Protein AF-A0A8J7XQG2-F1 (afdb_monomer)

Solvent-accessible surface area (backbone atoms only — not comparable to full-atom values): 3713 Å² total; per-residue (Å²): 135,91,76,65,83,95,44,58,86,67,35,68,67,53,51,40,51,54,49,48,52,52,54,58,72,76,48,93,60,92,49,72,65,51,45,49,54,52,50,53,50,42,62,74,35,81,71,49,69,66,67,80,60,74,62,70,75,114

Structure (mmCIF, N/CA/C/O backbone):
data_AF-A0A8J7XQG2-F1
#
_entry.id   AF-A0A8J7XQG2-F1
#
loop_
_atom_site.group_PDB
_atom_site.id
_atom_site.type_symbol
_atom_site.label_atom_id
_atom_site.label_alt_id
_atom_site.label_comp_id
_atom_site.label_asym_id
_atom_site.label_entity_id
_atom_site.label_seq_id
_atom_site.pdbx_PDB_ins_code
_atom_site.Cartn_x
_atom_site.Cartn_y
_atom_site.Cartn_z
_atom_site.occupancy
_atom_site.B_iso_or_equiv
_atom_site.auth_seq_id
_atom_site.auth_comp_id
_atom_site.auth_asym_id
_atom_site.auth_atom_id
_atom_site.pdbx_PDB_model_num
ATOM 1 N N . GLU A 1 1 ? 20.238 -1.062 -13.329 1.00 59.66 1 GLU A N 1
ATOM 2 C CA . GLU A 1 1 ? 19.079 -0.798 -14.205 1.00 59.66 1 GLU A CA 1
ATOM 3 C C . GLU A 1 1 ? 18.930 0.707 -14.358 1.00 59.66 1 GLU A C 1
ATOM 5 O O . GLU A 1 1 ? 19.106 1.416 -13.372 1.00 59.66 1 GLU A O 1
ATOM 10 N N . TYR A 1 2 ? 18.731 1.204 -15.579 1.00 67.19 2 TYR A N 1
ATOM 11 C CA . TYR A 1 2 ? 18.505 2.629 -15.824 1.00 67.19 2 TYR A CA 1
ATOM 12 C C . TYR A 1 2 ? 17.000 2.891 -15.749 1.00 67.19 2 TYR A C 1
ATOM 14 O O . TYR A 1 2 ? 16.263 2.450 -16.625 1.00 67.19 2 TYR A O 1
ATOM 22 N N . PHE A 1 3 ? 16.554 3.575 -14.695 1.00 68.56 3 PHE A N 1
ATOM 23 C CA . PHE A 1 3 ? 15.192 4.095 -14.618 1.00 68.56 3 PHE A CA 1
ATOM 24 C C . PHE A 1 3 ? 15.184 5.511 -15.204 1.00 68.56 3 PHE A C 1
ATOM 26 O O . PHE A 1 3 ? 15.912 6.369 -14.692 1.00 68.56 3 PHE A O 1
ATOM 33 N N . PRO A 1 4 ? 14.409 5.781 -16.265 1.00 78.69 4 PRO A N 1
ATOM 34 C CA . PRO A 1 4 ? 14.294 7.125 -16.803 1.00 78.69 4 PRO A CA 1
ATOM 35 C C . PRO A 1 4 ? 13.733 8.091 -15.750 1.00 78.69 4 PRO A C 1
ATOM 37 O O . PRO A 1 4 ? 12.844 7.764 -14.957 1.00 78.69 4 PRO A O 1
ATOM 40 N N . SER A 1 5 ? 14.293 9.301 -15.719 1.00 81.00 5 SER A N 1
ATOM 41 C CA . SER A 1 5 ? 13.837 10.359 -14.819 1.00 81.00 5 SER A CA 1
ATOM 42 C C . SER A 1 5 ? 12.357 10.664 -15.053 1.00 81.00 5 SER A C 1
ATOM 44 O O . SER A 1 5 ? 11.890 10.666 -16.189 1.00 81.00 5 SER A O 1
ATOM 46 N N . TYR A 1 6 ? 11.627 10.964 -13.975 1.00 79.31 6 TYR A N 1
ATOM 47 C CA . TYR A 1 6 ? 10.196 11.302 -14.017 1.00 79.31 6 TYR A CA 1
ATOM 48 C C . TYR A 1 6 ? 9.293 10.240 -14.660 1.00 79.31 6 TYR A C 1
ATOM 50 O O . TYR A 1 6 ? 8.215 10.581 -15.132 1.00 79.31 6 TYR A O 1
ATOM 58 N N . SER A 1 7 ? 9.706 8.971 -14.651 1.00 81.94 7 SER A N 1
ATOM 59 C CA . SER A 1 7 ? 8.940 7.867 -15.242 1.00 81.94 7 SER A CA 1
ATOM 60 C C . SER A 1 7 ? 8.402 6.912 -14.159 1.00 81.94 7 SER A C 1
ATOM 62 O O . SER A 1 7 ? 8.896 5.793 -14.000 1.00 81.94 7 SER A O 1
ATOM 64 N N . PRO A 1 8 ? 7.425 7.332 -13.328 1.00 82.06 8 PRO A N 1
ATOM 65 C CA . PRO A 1 8 ? 6.840 6.469 -12.297 1.00 82.06 8 PRO A CA 1
ATOM 66 C C . PRO A 1 8 ? 6.114 5.250 -12.885 1.00 82.06 8 PRO A C 1
ATOM 68 O O . PRO A 1 8 ? 5.933 4.251 -12.197 1.00 82.06 8 PRO A O 1
ATOM 71 N N . GLU A 1 9 ? 5.703 5.302 -14.150 1.00 79.94 9 GLU A N 1
ATOM 72 C CA . GLU A 1 9 ? 5.059 4.203 -14.867 1.00 79.94 9 GLU A CA 1
ATOM 73 C C . GLU A 1 9 ? 5.964 2.989 -15.063 1.00 79.94 9 GLU A C 1
ATOM 75 O O . GLU A 1 9 ? 5.453 1.875 -15.083 1.00 79.94 9 GLU A O 1
ATOM 80 N N . VAL A 1 10 ? 7.284 3.169 -15.130 1.00 77.38 10 VAL A N 1
ATOM 81 C CA . VAL A 1 10 ? 8.239 2.051 -15.234 1.00 77.38 10 VAL A CA 1
ATOM 82 C C . VAL A 1 10 ? 8.794 1.617 -13.878 1.00 77.38 10 VAL A C 1
ATOM 84 O O . VAL A 1 10 ? 9.563 0.664 -13.801 1.00 77.38 10 VAL A O 1
ATOM 87 N N . ASN A 1 11 ? 8.408 2.290 -12.789 1.00 81.94 11 ASN A N 1
ATOM 88 C CA . ASN A 1 11 ? 8.824 1.920 -11.444 1.00 81.94 11 ASN A CA 1
ATOM 89 C C . ASN A 1 11 ? 7.812 0.931 -10.825 1.00 81.94 11 ASN A C 1
ATOM 91 O O . ASN A 1 11 ? 6.682 1.326 -10.517 1.00 81.94 11 ASN A O 1
ATOM 95 N N . PRO A 1 12 ? 8.195 -0.334 -10.571 1.00 80.75 12 PRO A N 1
ATOM 96 C CA . PRO A 1 12 ? 7.279 -1.338 -10.028 1.00 80.75 12 PRO A CA 1
ATOM 97 C C . PRO A 1 12 ? 6.733 -0.955 -8.645 1.00 80.75 12 PRO A C 1
ATOM 99 O O . PRO A 1 12 ? 5.578 -1.248 -8.335 1.00 80.75 12 PRO A O 1
ATOM 102 N N . VAL A 1 13 ? 7.513 -0.236 -7.832 1.00 85.00 13 VAL A N 1
ATOM 103 C CA . VAL A 1 13 ? 7.076 0.237 -6.510 1.00 85.00 13 VAL A CA 1
ATOM 104 C C . VAL A 1 13 ? 5.915 1.221 -6.650 1.00 85.00 13 VAL A C 1
ATOM 106 O O . VAL A 1 13 ? 4.900 1.084 -5.967 1.00 85.00 13 VAL A O 1
ATOM 109 N N . GLU A 1 14 ? 6.011 2.175 -7.576 1.00 86.38 14 GLU A N 1
ATOM 110 C CA . GLU A 1 14 ? 4.943 3.151 -7.831 1.00 86.38 14 GLU A CA 1
ATOM 111 C C . GLU A 1 14 ? 3.669 2.486 -8.364 1.00 86.38 14 GLU A C 1
ATOM 113 O O . GLU A 1 14 ? 2.555 2.865 -7.986 1.00 86.38 14 GLU A O 1
ATOM 118 N N . GLN A 1 15 ? 3.811 1.454 -9.201 1.00 83.56 15 GLN A N 1
ATOM 119 C CA . GLN A 1 15 ? 2.670 0.683 -9.694 1.00 83.56 15 GLN A CA 1
ATOM 120 C C . GLN A 1 15 ? 1.942 -0.056 -8.563 1.00 83.56 15 GLN A C 1
ATOM 122 O O . GLN A 1 15 ? 0.711 0.022 -8.472 1.00 83.56 15 GLN A O 1
ATOM 127 N N . VAL A 1 16 ? 2.683 -0.721 -7.669 1.00 86.44 16 VAL A N 1
ATOM 128 C CA . VAL A 1 16 ? 2.118 -1.395 -6.488 1.00 86.44 16 VAL A CA 1
ATOM 129 C C . VAL A 1 16 ? 1.403 -0.382 -5.593 1.00 86.44 16 VAL A C 1
ATOM 131 O O . VAL A 1 16 ? 0.223 -0.553 -5.277 1.00 86.44 16 VAL A O 1
ATOM 134 N N . TRP A 1 17 ? 2.053 0.739 -5.269 1.00 89.12 17 TRP A N 1
ATOM 135 C CA . TRP A 1 17 ? 1.440 1.787 -4.449 1.00 89.12 17 TRP A CA 1
ATOM 136 C C . TRP A 1 17 ? 0.207 2.416 -5.096 1.00 89.12 17 TRP A C 1
ATOM 138 O O . TRP A 1 17 ? -0.726 2.803 -4.389 1.00 89.12 17 TRP A O 1
ATOM 148 N N . ARG A 1 18 ? 0.146 2.516 -6.428 1.00 88.06 18 ARG A N 1
ATOM 149 C CA . ARG A 1 18 ? -1.060 2.976 -7.133 1.00 88.06 18 ARG A CA 1
ATOM 150 C C . ARG A 1 18 ? -2.240 2.024 -6.906 1.00 88.06 18 ARG A C 1
ATOM 152 O O . ARG A 1 18 ? -3.353 2.512 -6.705 1.00 88.06 18 ARG A O 1
ATOM 159 N N . LYS A 1 19 ? -2.019 0.705 -6.913 1.00 86.75 19 LYS A N 1
ATOM 160 C CA . LYS A 1 19 ? -3.066 -0.293 -6.621 1.00 86.75 19 LYS A CA 1
ATOM 161 C C . LYS A 1 19 ? -3.495 -0.247 -5.152 1.00 86.75 19 LYS A C 1
ATOM 163 O O . LYS A 1 19 ? -4.689 -0.136 -4.883 1.00 86.75 19 LYS A O 1
ATOM 168 N N . VAL A 1 20 ? -2.537 -0.213 -4.224 1.00 90.69 20 VAL A N 1
ATOM 169 C CA . VAL A 1 20 ? -2.806 -0.124 -2.776 1.00 90.69 20 VAL A CA 1
ATOM 170 C C . VAL A 1 20 ? -3.600 1.140 -2.437 1.00 90.69 20 VAL A C 1
ATOM 172 O O . VAL A 1 20 ? -4.619 1.068 -1.758 1.00 90.69 20 VAL A O 1
ATOM 175 N N . LYS A 1 21 ? -3.222 2.303 -2.983 1.00 90.94 21 LYS A N 1
ATOM 176 C CA . LYS A 1 21 ? -3.973 3.555 -2.7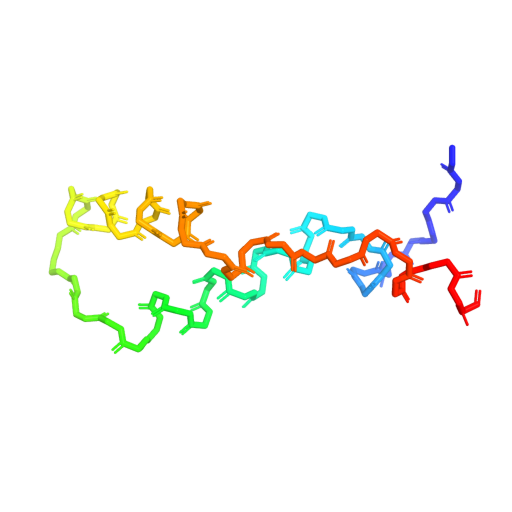72 1.00 90.94 21 LYS A CA 1
ATOM 177 C C . LYS A 1 21 ? -5.412 3.482 -3.289 1.00 90.94 21 LYS A C 1
ATOM 179 O O . LYS A 1 21 ? -6.301 4.046 -2.662 1.00 90.94 21 LYS A O 1
ATOM 184 N N . ARG A 1 22 ? -5.658 2.796 -4.414 1.00 89.94 22 ARG A N 1
ATOM 185 C CA . ARG A 1 22 ? -7.025 2.586 -4.927 1.00 89.94 22 ARG A CA 1
ATOM 186 C C . ARG A 1 22 ? -7.851 1.715 -3.988 1.00 89.94 22 ARG A C 1
ATOM 188 O O . ARG A 1 22 ? -8.996 2.055 -3.729 1.00 89.94 22 ARG A O 1
ATOM 195 N N . TRP A 1 23 ? -7.271 0.640 -3.462 1.00 88.94 23 TRP A N 1
ATOM 196 C CA . TRP A 1 23 ? -7.918 -0.217 -2.466 1.00 88.94 23 TRP A CA 1
ATOM 197 C C . TRP A 1 23 ? -8.293 0.564 -1.202 1.00 88.94 23 TRP A C 1
ATOM 199 O O . TRP A 1 23 ? -9.452 0.575 -0.799 1.00 88.94 23 TRP A O 1
ATOM 209 N N . LEU A 1 24 ? -7.341 1.318 -0.647 1.00 91.19 24 LEU A N 1
ATOM 210 C CA . LEU A 1 24 ? -7.559 2.144 0.545 1.00 91.19 24 LEU A CA 1
ATOM 211 C C . LEU A 1 24 ? -8.595 3.256 0.344 1.00 91.19 24 LEU A C 1
ATOM 213 O O . LEU A 1 24 ? -9.192 3.706 1.316 1.00 91.19 24 LEU A O 1
ATOM 217 N N . ALA A 1 25 ? -8.806 3.713 -0.892 1.00 91.19 25 ALA A N 1
ATOM 218 C CA . ALA A 1 25 ? -9.834 4.700 -1.214 1.00 91.19 25 ALA A CA 1
ATOM 219 C C . ALA A 1 25 ? -11.253 4.103 -1.273 1.00 91.19 25 ALA A C 1
ATOM 221 O O . ALA A 1 25 ? -12.225 4.853 -1.223 1.00 91.19 25 ALA A O 1
ATOM 222 N N . LEU A 1 26 ? -11.381 2.778 -1.407 1.00 89.12 26 LEU A N 1
ATOM 223 C CA . LEU A 1 26 ? -12.665 2.071 -1.487 1.00 89.12 26 LEU A CA 1
ATOM 224 C C . LEU A 1 26 ? -13.134 1.518 -0.136 1.00 89.12 26 LEU A C 1
ATOM 226 O O . LEU A 1 26 ? -14.290 1.118 -0.013 1.00 89.12 26 LEU A O 1
ATOM 230 N N . ILE A 1 27 ? -12.252 1.482 0.862 1.00 87.88 27 ILE A N 1
ATOM 231 C CA . ILE A 1 27 ? -12.520 0.894 2.174 1.00 87.88 27 ILE A CA 1
ATOM 232 C C . ILE A 1 27 ? -12.555 1.991 3.232 1.00 87.88 27 ILE A C 1
ATOM 234 O O . ILE A 1 27 ? -11.773 2.938 3.198 1.00 87.88 27 ILE A O 1
ATOM 238 N N . LEU A 1 28 ? -13.474 1.850 4.184 1.00 89.94 28 LEU A N 1
ATOM 239 C CA . LEU A 1 28 ? -13.582 2.736 5.334 1.00 89.94 28 LEU A CA 1
ATOM 240 C C . LEU A 1 28 ? -12.508 2.403 6.368 1.00 89.94 28 LEU A C 1
ATOM 242 O O . LEU A 1 28 ? -12.389 1.268 6.820 1.00 89.94 28 LEU A O 1
ATOM 246 N N . TRP A 1 29 ? -11.776 3.431 6.768 1.00 93.50 29 TRP A N 1
ATOM 247 C CA . TRP A 1 29 ? -10.895 3.451 7.926 1.00 93.50 29 TRP A CA 1
ATOM 248 C C . TRP A 1 29 ? -11.040 4.833 8.564 1.00 93.50 29 TRP A C 1
ATOM 250 O O . TRP A 1 29 ? -11.141 5.852 7.877 1.00 93.50 29 TRP A O 1
ATOM 260 N N . THR A 1 30 ? -11.132 4.867 9.884 1.00 94.44 30 THR A N 1
ATOM 261 C CA . THR A 1 30 ? -11.479 6.068 10.661 1.00 94.44 30 THR A CA 1
ATOM 262 C C . THR A 1 30 ? -10.308 6.588 11.481 1.00 94.44 30 THR A C 1
ATOM 264 O O . THR A 1 30 ? -10.305 7.741 11.915 1.00 94.44 30 THR A O 1
ATOM 267 N N . ASN A 1 31 ? -9.295 5.749 11.676 1.00 95.75 31 ASN A N 1
ATOM 268 C CA . ASN A 1 31 ? -8.107 6.055 12.449 1.00 95.75 31 ASN A CA 1
ATOM 269 C C . ASN A 1 31 ? -6.860 5.423 11.813 1.00 95.75 31 ASN A C 1
ATOM 271 O O . ASN A 1 31 ? -6.920 4.714 10.806 1.00 95.75 31 ASN A O 1
ATOM 275 N N . LYS A 1 32 ? -5.702 5.745 12.389 1.00 94.88 32 LYS A N 1
ATOM 276 C CA . LYS A 1 32 ? -4.401 5.325 11.866 1.00 94.88 32 LYS A CA 1
ATOM 277 C C . LYS A 1 32 ? -4.155 3.822 12.024 1.00 94.88 32 LYS A C 1
ATOM 279 O O . LYS A 1 32 ? -3.471 3.252 11.179 1.00 94.88 32 LYS A O 1
ATOM 284 N N . ASP A 1 33 ? -4.695 3.208 13.071 1.00 96.25 33 ASP A N 1
ATOM 285 C CA . ASP A 1 33 ? -4.503 1.782 13.339 1.00 96.25 33 ASP A CA 1
ATOM 286 C C . ASP A 1 33 ? -5.281 0.953 12.309 1.00 96.25 33 ASP A C 1
ATOM 288 O O . ASP A 1 33 ? -4.695 0.113 11.631 1.00 96.25 33 ASP A O 1
ATOM 292 N N . GLU A 1 34 ? -6.542 1.316 12.049 1.00 95.31 34 GLU A N 1
ATOM 293 C CA . GLU A 1 34 ? -7.357 0.726 10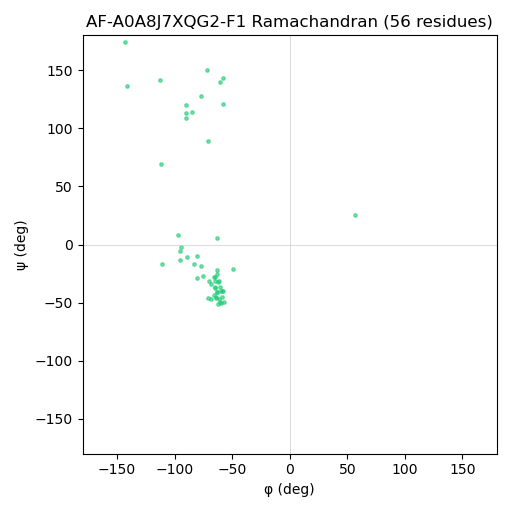.978 1.00 95.31 34 GLU A CA 1
ATOM 294 C C . GLU A 1 34 ? -6.716 0.900 9.595 1.00 95.31 34 GLU A C 1
ATOM 296 O O . GLU A 1 34 ? -6.722 -0.024 8.786 1.00 95.31 34 GLU A O 1
ATOM 301 N N . LEU A 1 35 ? -6.119 2.065 9.312 1.00 94.50 35 LEU A N 1
ATOM 302 C CA . LEU A 1 35 ? -5.355 2.265 8.077 1.00 94.50 35 LEU A CA 1
ATOM 303 C C . LEU A 1 35 ? -4.176 1.282 7.976 1.00 94.50 35 LEU A C 1
ATOM 305 O O . LEU A 1 35 ? -3.898 0.774 6.889 1.00 94.50 35 LEU A O 1
ATOM 309 N N . GLY A 1 36 ? -3.486 1.018 9.089 1.00 95.06 36 GLY A N 1
ATOM 310 C CA . GLY A 1 36 ? -2.406 0.034 9.171 1.00 95.06 36 GLY A CA 1
ATOM 311 C C . GLY A 1 36 ? -2.885 -1.383 8.854 1.00 95.06 36 GLY A C 1
ATOM 312 O O . GLY A 1 36 ? -2.285 -2.055 8.014 1.00 95.06 36 GLY A O 1
ATOM 313 N N . ASP A 1 37 ? -4.006 -1.796 9.441 1.00 94.06 37 ASP A N 1
ATOM 314 C CA . ASP A 1 37 ? -4.610 -3.111 9.192 1.00 94.06 37 ASP A CA 1
ATOM 315 C C . ASP A 1 37 ? -5.048 -3.271 7.727 1.00 94.06 37 ASP A C 1
ATOM 317 O O . ASP A 1 37 ? -4.814 -4.310 7.099 1.00 94.06 37 ASP A O 1
ATOM 321 N N . GLN A 1 38 ? -5.634 -2.220 7.140 1.00 91.88 38 GLN A N 1
ATOM 322 C CA . GLN A 1 38 ? -6.026 -2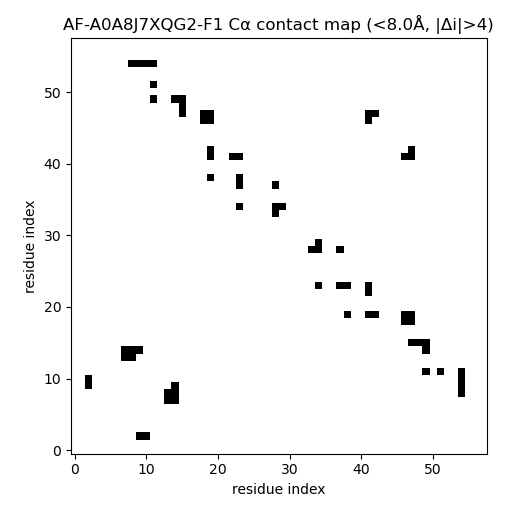.219 5.728 1.00 91.88 38 GLN A CA 1
ATOM 323 C C . GLN A 1 38 ? -4.822 -2.229 4.783 1.00 91.88 38 GLN A C 1
ATOM 325 O O . GLN A 1 38 ? -4.890 -2.844 3.718 1.00 91.88 38 GLN A O 1
ATOM 330 N N . LEU A 1 39 ? -3.715 -1.580 5.157 1.00 91.94 39 LEU A N 1
ATOM 331 C CA . LEU A 1 39 ? -2.459 -1.645 4.410 1.00 91.94 39 LEU A CA 1
ATOM 332 C C . LEU A 1 39 ? -1.919 -3.075 4.377 1.00 91.94 39 LEU A C 1
ATOM 334 O O . LEU A 1 39 ? -1.640 -3.578 3.292 1.00 91.94 39 LEU A O 1
ATOM 338 N N . ILE A 1 40 ? -1.815 -3.735 5.534 1.00 91.88 40 ILE A N 1
ATOM 339 C CA . ILE A 1 40 ? -1.354 -5.129 5.623 1.00 91.88 40 ILE A CA 1
ATOM 340 C C . ILE A 1 40 ? -2.252 -6.027 4.765 1.00 91.88 40 ILE A C 1
ATOM 342 O O . ILE A 1 40 ? -1.756 -6.721 3.879 1.00 91.88 40 ILE A O 1
ATOM 346 N N . SER A 1 41 ? -3.572 -5.902 4.926 1.00 90.31 41 SER A N 1
ATOM 347 C CA . SER A 1 41 ? -4.560 -6.664 4.150 1.00 90.31 41 SER A CA 1
ATOM 348 C C . SER A 1 41 ? -4.419 -6.444 2.637 1.00 90.31 41 SER A C 1
ATOM 350 O O . SER A 1 41 ? -4.529 -7.388 1.855 1.00 90.31 41 SER A O 1
ATOM 352 N N . ALA A 1 42 ? -4.143 -5.211 2.198 1.00 88.12 42 ALA A N 1
ATOM 353 C CA . ALA A 1 42 ? -3.946 -4.896 0.785 1.00 88.12 42 ALA A CA 1
ATOM 354 C C . ALA A 1 42 ? -2.705 -5.588 0.197 1.00 88.12 42 ALA A C 1
ATOM 356 O O . ALA A 1 42 ? -2.745 -6.024 -0.954 1.00 88.12 42 ALA A O 1
ATOM 357 N N . PHE A 1 43 ? -1.620 -5.701 0.968 1.00 84.88 43 PHE A N 1
ATOM 358 C CA . PHE A 1 43 ? -0.390 -6.372 0.534 1.00 84.88 43 PHE A CA 1
ATOM 359 C C . PHE A 1 43 ? -0.456 -7.900 0.641 1.00 84.88 43 PHE A C 1
ATOM 361 O O . 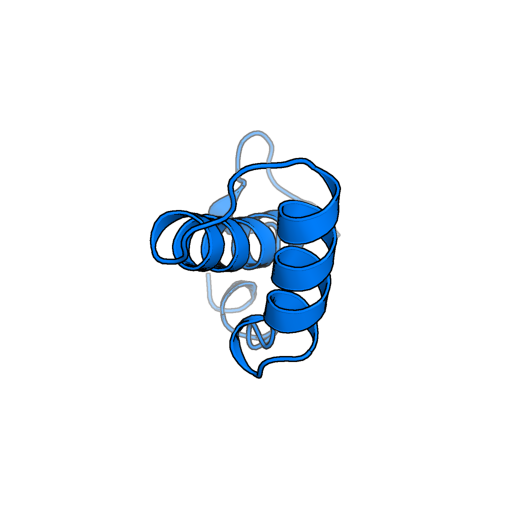PHE A 1 43 ? 0.201 -8.579 -0.144 1.00 84.88 43 PHE A O 1
ATOM 368 N N . GLU A 1 44 ? -1.241 -8.438 1.576 1.00 85.44 44 GLU A N 1
ATOM 369 C CA . GLU A 1 44 ? -1.512 -9.879 1.679 1.00 85.44 44 GLU A CA 1
ATOM 370 C C . GLU A 1 44 ? -2.496 -10.368 0.607 1.00 85.44 44 GLU A C 1
ATOM 372 O O . GLU A 1 44 ? -2.456 -11.528 0.196 1.00 85.44 44 GLU A O 1
ATOM 377 N N . SER A 1 45 ? -3.373 -9.486 0.1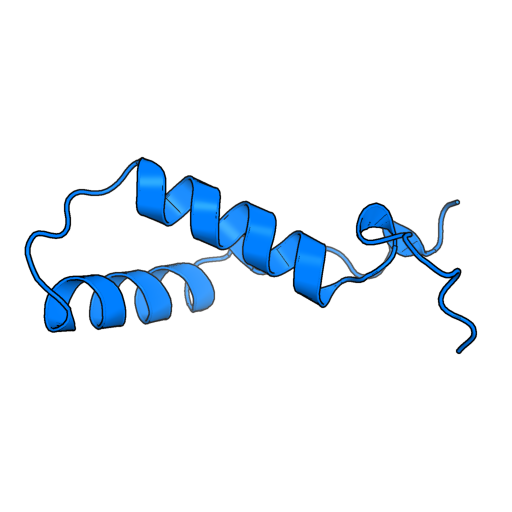25 1.00 76.31 45 SER A N 1
ATOM 378 C CA . SER A 1 45 ? -4.247 -9.780 -1.006 1.00 76.31 45 SER A CA 1
ATOM 379 C C . SER A 1 45 ? -3.466 -9.832 -2.328 1.00 76.31 45 SER A C 1
ATOM 381 O O . SER A 1 45 ? -2.507 -9.089 -2.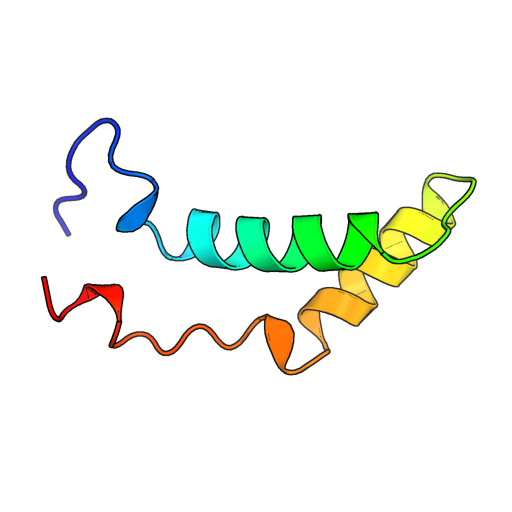540 1.00 76.31 45 SER A O 1
ATOM 383 N N . ASP A 1 46 ? -3.938 -10.641 -3.281 1.00 69.31 46 ASP A N 1
ATOM 384 C CA . ASP A 1 46 ? -3.333 -10.818 -4.618 1.00 69.31 46 ASP A CA 1
ATOM 385 C C . ASP A 1 46 ? -3.331 -9.529 -5.487 1.00 69.31 46 ASP A C 1
ATOM 387 O O . ASP A 1 46 ? -2.926 -9.520 -6.647 1.00 69.31 46 ASP A O 1
ATOM 391 N N . LEU A 1 47 ? -3.758 -8.386 -4.935 1.00 64.94 47 LEU A N 1
ATOM 392 C CA . LEU A 1 47 ? -3.677 -7.066 -5.566 1.00 6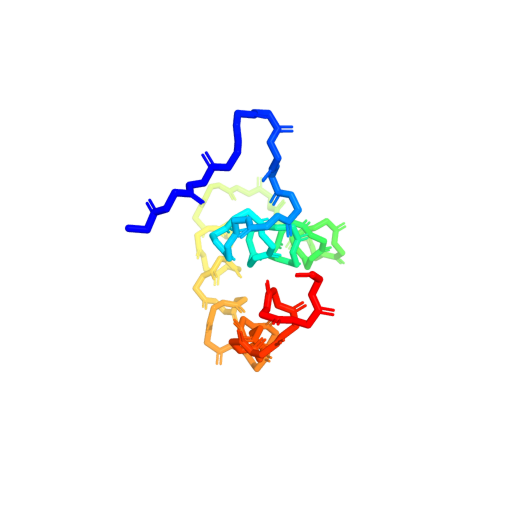4.94 47 LEU A CA 1
ATOM 393 C C . LEU A 1 47 ? -2.242 -6.577 -5.781 1.00 64.94 47 LEU A C 1
ATOM 395 O O . LEU A 1 47 ? -1.996 -5.832 -6.739 1.00 64.94 47 LEU A O 1
ATOM 399 N N . ALA A 1 48 ? -1.309 -6.962 -4.908 1.00 57.06 48 ALA A N 1
ATOM 400 C CA . ALA A 1 48 ? 0.082 -6.513 -4.970 1.00 57.06 48 AL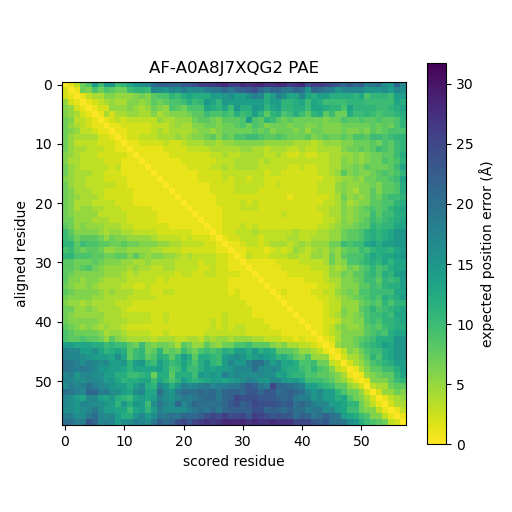A A CA 1
ATOM 401 C C . ALA A 1 48 ? 0.933 -7.287 -5.994 1.00 57.06 48 ALA A C 1
ATOM 403 O O . ALA A 1 48 ? 2.036 -6.841 -6.317 1.00 57.06 48 ALA A O 1
ATOM 404 N N . MET A 1 49 ? 0.420 -8.383 -6.568 1.00 58.88 49 MET A N 1
ATOM 405 C CA . MET A 1 49 ? 1.066 -9.070 -7.687 1.00 58.88 49 MET A CA 1
ATOM 406 C C . MET A 1 49 ? 0.945 -8.205 -8.948 1.00 58.88 49 MET A C 1
ATOM 408 O O . MET A 1 49 ? -0.023 -8.231 -9.711 1.00 58.88 49 MET A O 1
ATOM 412 N N . VAL A 1 50 ? 1.931 -7.334 -9.138 1.00 59.19 50 VAL A N 1
ATOM 413 C CA . VAL A 1 50 ? 2.216 -6.713 -10.429 1.00 59.19 50 VAL A CA 1
ATOM 414 C C . VAL A 1 50 ? 3.104 -7.708 -11.176 1.00 59.19 50 VAL A C 1
ATOM 416 O O . VAL A 1 50 ? 4.215 -7.965 -10.707 1.00 59.19 50 VAL A O 1
ATOM 419 N N . PRO A 1 51 ? 2.643 -8.317 -12.285 1.00 60.12 51 PRO A N 1
ATOM 420 C CA . PRO A 1 51 ? 3.512 -9.167 -13.076 1.00 60.12 51 PRO A CA 1
ATOM 421 C C . PRO A 1 51 ? 4.711 -8.333 -13.522 1.00 60.12 51 PRO A C 1
ATOM 423 O O . PRO A 1 51 ? 4.569 -7.319 -14.201 1.00 60.12 51 PRO A O 1
ATOM 426 N N . ILE A 1 52 ? 5.898 -8.787 -13.122 1.00 58.28 52 ILE A N 1
ATOM 427 C CA . ILE A 1 52 ? 7.206 -8.191 -13.429 1.00 58.28 52 ILE A CA 1
ATOM 428 C C . ILE A 1 52 ? 7.384 -7.882 -14.930 1.00 58.28 52 ILE A C 1
ATOM 430 O O . ILE A 1 52 ? 8.190 -7.058 -15.334 1.00 58.28 52 ILE A O 1
ATOM 434 N N . TYR A 1 53 ? 6.614 -8.536 -15.788 1.00 54.00 53 TYR A N 1
ATOM 435 C CA . TYR A 1 53 ? 6.762 -8.434 -17.229 1.00 54.00 53 TYR A CA 1
ATOM 436 C C . TYR A 1 53 ? 6.060 -7.224 -17.860 1.00 54.00 53 TYR A C 1
ATOM 438 O O . TYR A 1 53 ? 6.441 -6.854 -18.967 1.00 54.00 53 TYR A O 1
ATOM 446 N N . ASP A 1 54 ? 5.117 -6.559 -17.180 1.00 54.38 54 ASP A N 1
ATOM 447 C CA . ASP A 1 54 ? 4.419 -5.396 -17.763 1.00 54.38 54 ASP A CA 1
ATOM 448 C C . ASP A 1 54 ? 5.360 -4.200 -17.994 1.00 54.38 54 ASP A C 1
ATOM 450 O O . ASP A 1 54 ? 5.146 -3.413 -18.913 1.00 54.38 54 ASP A O 1
ATOM 454 N N . TYR A 1 55 ? 6.433 -4.070 -17.206 1.00 54.41 55 TYR A N 1
ATOM 455 C CA . TYR A 1 55 ? 7.416 -2.990 -17.363 1.00 54.41 55 TYR A CA 1
ATOM 456 C C . TYR A 1 55 ? 8.574 -3.328 -18.318 1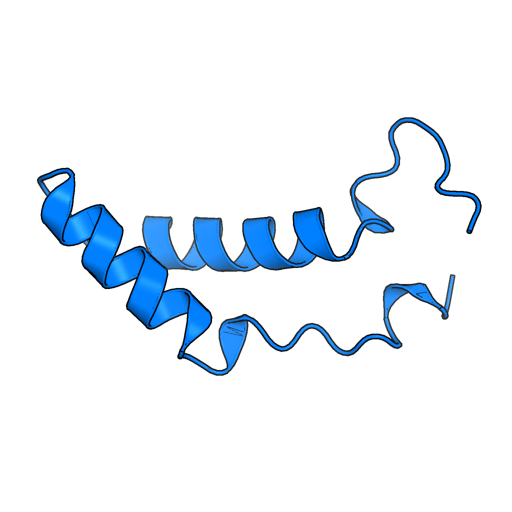.00 54.41 55 TYR A C 1
ATOM 458 O O . TYR A 1 55 ? 9.346 -2.437 -18.660 1.00 54.41 55 TYR A O 1
ATOM 466 N N . LEU A 1 56 ? 8.716 -4.593 -18.739 1.00 52.97 56 LEU A N 1
ATOM 467 C CA . LEU A 1 56 ? 9.759 -5.045 -19.676 1.00 52.97 56 LEU A CA 1
ATOM 468 C C . LEU A 1 56 ? 9.284 -5.087 -21.138 1.00 52.97 56 LEU A C 1
ATOM 470 O O . LEU A 1 56 ? 10.079 -5.391 -22.024 1.00 52.97 56 LEU A O 1
ATOM 474 N N . LEU A 1 57 ? 7.997 -4.829 -21.389 1.00 52.09 57 LEU A N 1
ATOM 475 C CA . LEU A 1 57 ? 7.380 -4.855 -22.721 1.00 52.09 57 LEU A CA 1
ATOM 476 C C . LEU A 1 57 ? 7.269 -3.467 -23.383 1.00 52.09 57 LEU A C 1
ATOM 478 O O . LEU A 1 57 ? 6.635 -3.355 -24.433 1.00 52.09 57 LEU A O 1
ATOM 482 N N . LEU A 1 58 ? 7.872 -2.432 -22.785 1.00 48.38 58 LEU A N 1
ATOM 483 C CA . LEU A 1 58 ? 8.001 -1.086 -23.359 1.00 48.38 58 LEU A CA 1
ATOM 484 C C . LEU A 1 58 ? 9.374 -0.875 -24.003 1.00 48.38 58 LEU A C 1
ATOM 486 O O . LEU A 1 58 ? 10.388 -1.220 -23.356 1.00 48.38 58 LEU A O 1
#

Nearest PDB structures (foldseek):
  4pw1-assembly1_B  TM=3.558E-01  e=9.705E+00  [Clostridium] leptum DSM 753

Secondary structure (DSSP, 8-state):
--PPTT-GGG-HHHHHHHHHHHHHHHS---SHHHHHHHHHHHHHSGGG---TTTTT--

Foldseek 3Di:
DDDDPPCLVLPLVSVLVVQLVVQLVVDDDDDDVSVVVSSVVSCVDPSSPDPPCVNVVD

Radius of gyration: 13.63 Å; Cα contacts (8 Å, |Δi|>4): 36; chains: 1; bounding box: 33×22×37 Å

pLDDT: mean 79.86, std 14.21, range [48.38, 96.25]

Mean predicted aligned error: 7.35 Å

Sequence (58 aa):
EYFPSYSPEVNPVEQVWRKVKRWLALILWTNKDELGDQLISAFESDLAMVPIYDYLLL